Protein AF-A0A377K434-F1 (afdb_monomer)

Organism: Escherichia coli (NCBI:txid562)

Structure (mmCIF, N/CA/C/O backbone):
data_AF-A0A377K434-F1
#
_entry.id   AF-A0A377K434-F1
#
loop_
_atom_site.group_PDB
_atom_site.id
_atom_site.type_symbol
_atom_site.label_atom_id
_atom_site.label_alt_id
_atom_site.label_comp_id
_atom_site.label_asym_id
_atom_site.label_entity_id
_atom_site.label_seq_id
_atom_site.pdbx_PDB_ins_code
_atom_site.Cartn_x
_atom_site.Cartn_y
_atom_site.Cartn_z
_atom_site.occupancy
_atom_site.B_iso_or_equiv
_atom_site.auth_seq_id
_atom_site.auth_comp_id
_atom_site.auth_asym_id
_atom_site.auth_atom_id
_atom_site.pdbx_PDB_model_num
ATOM 1 N N . MET A 1 1 ? -4.589 22.362 26.754 1.00 57.12 1 MET A N 1
ATOM 2 C CA . MET A 1 1 ? -3.899 21.043 26.793 1.00 57.12 1 MET A CA 1
ATOM 3 C C . MET A 1 1 ? -3.988 20.216 25.495 1.00 57.12 1 MET A C 1
ATOM 5 O O . MET A 1 1 ? -3.251 19.245 25.388 1.00 57.12 1 MET A O 1
ATOM 9 N N . ARG A 1 2 ? -4.787 20.587 24.475 1.00 63.03 2 ARG A N 1
ATOM 10 C CA . ARG A 1 2 ? -4.862 19.842 23.193 1.00 63.03 2 ARG A CA 1
ATOM 11 C C . ARG A 1 2 ? -3.820 20.298 22.155 1.00 63.03 2 ARG A C 1
ATOM 13 O O . ARG A 1 2 ? -3.249 19.468 21.462 1.00 63.03 2 ARG A O 1
ATOM 20 N N . THR A 1 3 ? -3.473 21.586 22.133 1.00 72.38 3 THR A N 1
ATOM 21 C CA . THR A 1 3 ? -2.556 22.195 21.148 1.00 72.38 3 THR A CA 1
ATOM 22 C C . THR A 1 3 ? -1.096 21.755 21.289 1.00 72.38 3 THR A C 1
ATOM 24 O O . THR A 1 3 ? -0.450 21.492 20.286 1.00 72.38 3 THR A O 1
ATOM 27 N N . LYS A 1 4 ? -0.568 21.596 22.515 1.00 76.06 4 LYS A N 1
ATOM 28 C CA . LYS A 1 4 ? 0.812 21.101 22.725 1.00 76.06 4 LYS A CA 1
ATOM 29 C C . LYS A 1 4 ? 0.993 19.641 22.286 1.00 76.06 4 LYS A C 1
ATOM 31 O O . LYS A 1 4 ? 2.014 19.320 21.691 1.00 76.06 4 LYS A O 1
ATOM 36 N N . LYS A 1 5 ? 0.002 18.774 22.542 1.00 78.06 5 LYS A N 1
ATOM 37 C CA . LYS A 1 5 ? 0.015 17.373 22.079 1.00 78.06 5 LYS A CA 1
ATOM 38 C C . LYS A 1 5 ? -0.175 17.281 20.561 1.00 78.06 5 LYS A C 1
ATOM 40 O O . LYS A 1 5 ? 0.551 16.538 19.917 1.00 78.06 5 LYS A O 1
ATOM 45 N N . ALA A 1 6 ? -1.071 18.093 19.992 1.00 80.69 6 ALA A N 1
ATOM 46 C CA . ALA A 1 6 ? -1.249 18.191 18.543 1.00 80.69 6 ALA A CA 1
ATOM 47 C C . ALA A 1 6 ? 0.035 18.652 17.830 1.00 80.69 6 ALA A C 1
ATOM 49 O O . ALA A 1 6 ? 0.429 18.046 16.843 1.00 80.69 6 ALA A O 1
ATOM 50 N N . LEU A 1 7 ? 0.737 19.656 18.371 1.00 85.25 7 LEU A N 1
ATOM 51 C CA . LEU A 1 7 ? 2.025 20.115 17.836 1.00 85.25 7 LEU A CA 1
ATOM 52 C C . LEU A 1 7 ? 3.127 19.056 17.942 1.00 85.25 7 LEU A C 1
ATOM 54 O O . LEU A 1 7 ? 3.967 18.971 17.052 1.00 85.25 7 LEU A O 1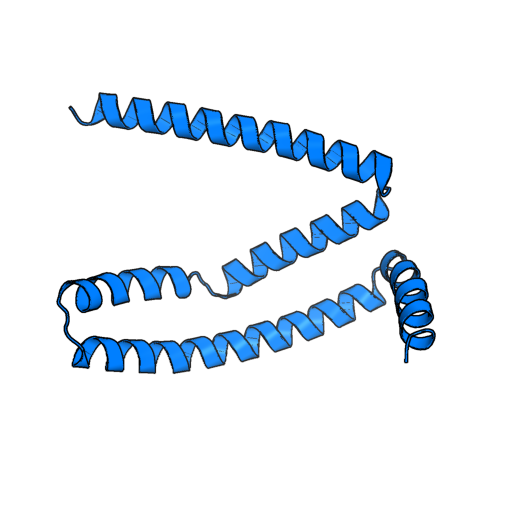
ATOM 58 N N . HIS A 1 8 ? 3.146 18.262 19.015 1.00 85.31 8 HIS A N 1
ATOM 59 C CA . HIS A 1 8 ? 4.115 17.176 19.153 1.00 85.31 8 HIS A CA 1
ATOM 60 C C . HIS A 1 8 ? 3.855 16.070 18.122 1.00 85.31 8 HIS A C 1
ATOM 62 O O . HIS A 1 8 ? 4.776 15.699 17.403 1.00 85.31 8 HIS A O 1
ATOM 68 N N . ASN A 1 9 ? 2.604 15.614 17.988 1.00 89.56 9 ASN A N 1
ATOM 69 C CA . ASN A 1 9 ? 2.232 14.631 16.966 1.00 89.56 9 ASN A CA 1
ATOM 70 C C . ASN A 1 9 ? 2.544 15.140 15.560 1.00 89.56 9 ASN A C 1
ATOM 72 O O . ASN A 1 9 ? 3.152 14.417 14.785 1.00 89.56 9 ASN A O 1
ATOM 76 N N . PHE A 1 10 ? 2.206 16.393 15.257 1.00 92.25 10 PHE A N 1
ATOM 77 C CA . PHE A 1 10 ? 2.502 16.991 13.958 1.00 92.25 10 PHE A CA 1
ATOM 78 C C . PHE A 1 10 ? 4.007 17.032 13.663 1.00 92.25 10 PHE A C 1
ATOM 80 O O . PHE A 1 10 ? 4.422 16.698 12.561 1.00 92.25 10 PHE A O 1
ATOM 87 N N . LYS A 1 11 ? 4.845 17.399 14.642 1.00 92.56 11 LYS A N 1
ATOM 88 C CA . LYS A 1 11 ? 6.307 17.394 14.465 1.00 92.56 11 LYS A CA 1
ATOM 89 C C . LYS A 1 11 ? 6.853 15.993 14.208 1.00 92.56 11 LYS A C 1
ATOM 91 O O . LYS A 1 11 ? 7.716 15.840 13.351 1.00 92.56 11 LYS A O 1
ATOM 96 N N . VAL A 1 12 ? 6.376 14.996 14.951 1.00 93.56 12 VAL A N 1
ATOM 97 C CA . VAL A 1 12 ? 6.808 13.603 14.780 1.00 93.56 12 VAL A CA 1
ATOM 98 C C . VAL A 1 12 ? 6.370 13.073 13.414 1.00 93.56 12 VAL A C 1
ATOM 100 O O . VAL A 1 12 ? 7.193 12.517 12.694 1.00 93.56 12 VAL A O 1
ATOM 103 N N . ASP A 1 13 ? 5.121 13.314 13.023 1.00 93.50 13 ASP A N 1
ATOM 104 C CA . ASP A 1 13 ? 4.570 12.896 11.730 1.00 93.50 13 ASP A CA 1
ATOM 105 C C . ASP A 1 13 ? 5.293 13.562 10.548 1.00 93.50 13 ASP A C 1
ATOM 107 O O . ASP A 1 13 ? 5.670 12.903 9.577 1.00 93.50 13 ASP A O 1
ATOM 111 N N . LEU A 1 14 ? 5.598 14.857 10.675 1.00 94.50 14 LEU A N 1
ATOM 112 C CA . LEU A 1 14 ? 6.355 15.609 9.677 1.00 94.50 14 LEU A CA 1
ATOM 113 C C . LEU A 1 14 ? 7.797 15.105 9.553 1.00 94.50 14 LEU A C 1
ATOM 115 O O . LEU A 1 14 ? 8.294 14.961 8.438 1.00 94.50 14 LEU A O 1
ATOM 119 N N . LEU A 1 15 ? 8.462 14.793 10.671 1.00 95.62 15 LEU A N 1
ATOM 120 C CA . LEU A 1 15 ? 9.802 14.200 10.652 1.00 95.62 15 LEU A CA 1
ATOM 121 C C . LEU A 1 15 ? 9.798 12.824 9.981 1.00 95.62 15 LEU A C 1
ATOM 123 O O . LEU A 1 15 ? 10.641 12.576 9.120 1.00 95.62 15 LEU A O 1
ATOM 127 N N . ILE A 1 16 ? 8.849 11.953 10.338 1.00 95.00 16 ILE A N 1
ATOM 128 C CA . ILE A 1 16 ? 8.711 10.619 9.736 1.00 95.00 16 ILE A CA 1
ATOM 129 C C . ILE A 1 16 ? 8.456 10.741 8.233 1.00 95.00 16 ILE A C 1
ATOM 131 O O . ILE A 1 16 ? 9.145 10.098 7.445 1.00 95.00 16 ILE A O 1
ATOM 135 N N . THR A 1 17 ? 7.525 11.601 7.821 1.00 95.12 17 THR A N 1
ATOM 136 C CA . THR A 1 17 ? 7.212 11.820 6.403 1.00 95.12 17 THR A CA 1
ATOM 137 C C . THR A 1 17 ? 8.430 12.332 5.639 1.00 95.12 17 THR A C 1
ATOM 139 O O . THR A 1 17 ? 8.746 11.823 4.566 1.00 95.12 17 THR A O 1
ATOM 142 N N . PHE A 1 18 ? 9.167 13.290 6.203 1.00 96.06 18 PHE A N 1
ATOM 143 C CA . PHE A 1 18 ? 10.383 13.812 5.582 1.00 96.06 18 PHE A CA 1
ATOM 144 C C . PHE A 1 18 ? 11.468 12.732 5.430 1.00 96.06 18 PHE A C 1
ATOM 146 O O . PHE A 1 18 ? 12.063 12.598 4.360 1.00 96.06 18 PHE A O 1
ATOM 153 N N . LEU A 1 19 ? 11.680 11.915 6.467 1.00 95.88 19 LEU A N 1
ATOM 154 C CA . LEU A 1 19 ? 12.578 10.756 6.428 1.00 95.88 19 LEU A CA 1
ATOM 155 C C . LEU A 1 19 ? 12.161 9.749 5.349 1.00 95.88 19 LEU A C 1
ATOM 157 O O . LEU A 1 19 ? 13.011 9.310 4.577 1.00 95.88 19 LEU A O 1
ATOM 161 N N . LEU A 1 20 ? 10.870 9.418 5.253 1.00 94.38 20 LEU A N 1
ATOM 162 C CA . L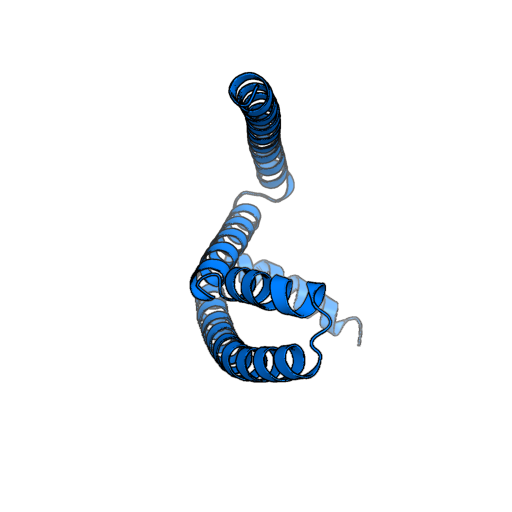EU A 1 20 ? 10.339 8.508 4.233 1.00 94.38 20 LEU A CA 1
ATOM 163 C C . LEU A 1 20 ? 10.559 9.043 2.816 1.00 94.38 20 LEU A C 1
ATOM 165 O O . LEU A 1 20 ? 10.941 8.276 1.934 1.00 94.38 20 LEU A O 1
ATOM 169 N N . VAL A 1 21 ? 10.370 10.347 2.596 1.00 94.62 21 VAL A N 1
ATOM 170 C CA . VAL A 1 21 ? 10.631 10.980 1.295 1.00 94.62 21 VAL A CA 1
ATOM 171 C C . VAL A 1 21 ? 12.112 10.866 0.931 1.00 94.62 21 VAL A C 1
ATOM 173 O O . VAL A 1 21 ? 12.429 10.397 -0.163 1.00 94.62 21 VAL A O 1
ATOM 176 N N . LEU A 1 22 ? 13.023 11.225 1.842 1.00 95.12 22 LEU A N 1
ATOM 177 C CA . LEU A 1 22 ? 14.467 11.105 1.604 1.00 95.12 22 LEU A CA 1
ATOM 178 C C . LEU A 1 22 ? 14.883 9.659 1.309 1.00 95.12 22 LEU A C 1
ATOM 180 O O . LEU A 1 22 ? 15.632 9.405 0.362 1.00 95.12 22 LEU A O 1
ATOM 184 N N . LEU A 1 23 ? 14.362 8.707 2.084 1.00 93.38 23 LEU A N 1
ATOM 185 C CA . LEU A 1 23 ? 14.638 7.288 1.889 1.00 93.38 23 LEU A CA 1
ATOM 186 C C . LEU A 1 23 ? 14.080 6.792 0.550 1.00 93.38 23 LEU A C 1
ATOM 188 O O . LEU A 1 23 ? 14.755 6.049 -0.157 1.00 93.38 23 LEU A O 1
ATOM 192 N N . GLY A 1 24 ? 12.884 7.239 0.163 1.00 89.19 24 GLY A N 1
ATOM 193 C CA . GLY A 1 24 ? 12.265 6.913 -1.121 1.00 89.19 24 GLY A CA 1
ATOM 194 C C . GLY A 1 24 ? 13.101 7.393 -2.308 1.00 89.19 24 GLY A C 1
ATOM 195 O O . GLY A 1 24 ? 13.325 6.633 -3.253 1.00 89.19 24 GLY A O 1
ATOM 196 N N . PHE A 1 25 ? 13.642 8.613 -2.238 1.00 88.31 25 PHE A N 1
ATOM 197 C CA . PHE A 1 25 ? 14.586 9.127 -3.236 1.00 88.31 25 PHE A CA 1
ATOM 198 C C . PHE A 1 25 ? 15.874 8.298 -3.300 1.00 88.31 25 PHE A C 1
ATOM 200 O O . PHE A 1 25 ? 16.355 7.983 -4.395 1.00 88.31 25 PHE A O 1
ATOM 207 N N . TYR A 1 26 ? 16.416 7.910 -2.145 1.00 89.88 26 TYR A N 1
ATOM 208 C CA . TYR A 1 26 ? 17.615 7.080 -2.074 1.00 89.88 26 TYR A CA 1
ATOM 209 C C . TYR A 1 26 ? 17.385 5.692 -2.685 1.00 89.88 26 TYR A C 1
ATOM 211 O O . TYR A 1 26 ? 18.123 5.286 -3.584 1.00 89.88 26 TYR A O 1
ATOM 219 N N . ILE A 1 27 ? 16.315 5.003 -2.273 1.00 86.62 27 ILE A N 1
ATOM 220 C CA . ILE A 1 27 ? 15.916 3.697 -2.813 1.00 86.62 27 ILE A CA 1
ATOM 221 C C . ILE A 1 27 ? 15.745 3.798 -4.330 1.00 86.62 27 ILE A C 1
ATOM 223 O O . ILE A 1 27 ? 16.335 3.007 -5.062 1.00 86.62 27 ILE A O 1
ATOM 227 N N . ARG A 1 28 ? 15.026 4.812 -4.829 1.00 83.12 28 ARG A N 1
ATOM 228 C CA . ARG A 1 28 ? 14.829 5.000 -6.274 1.00 83.12 28 ARG A CA 1
ATOM 229 C C . ARG A 1 28 ? 16.152 5.163 -7.020 1.00 83.12 28 ARG A C 1
ATOM 231 O O . ARG A 1 28 ? 16.332 4.559 -8.071 1.00 83.12 28 ARG A O 1
ATOM 238 N N . THR A 1 29 ? 17.086 5.933 -6.467 1.00 86.69 29 THR A N 1
ATOM 239 C CA . THR A 1 29 ? 18.410 6.150 -7.071 1.00 86.69 29 THR A CA 1
ATOM 240 C C . THR A 1 29 ? 19.215 4.852 -7.141 1.00 86.69 29 THR A C 1
ATOM 242 O O . THR A 1 29 ? 19.794 4.544 -8.182 1.00 86.69 29 THR A O 1
ATOM 245 N N . VAL A 1 30 ? 19.212 4.057 -6.066 1.00 86.06 30 VAL A N 1
ATOM 246 C CA . VAL A 1 30 ? 19.896 2.755 -6.027 1.00 86.06 30 VAL A CA 1
ATOM 247 C C . VAL A 1 30 ? 19.281 1.776 -7.030 1.00 86.06 30 VAL A C 1
ATOM 249 O O . VAL A 1 30 ? 20.020 1.113 -7.754 1.00 86.06 30 VAL A O 1
ATOM 252 N N . PHE A 1 31 ? 17.950 1.711 -7.124 1.00 82.19 31 PHE A N 1
ATOM 253 C CA . PHE A 1 31 ? 17.262 0.831 -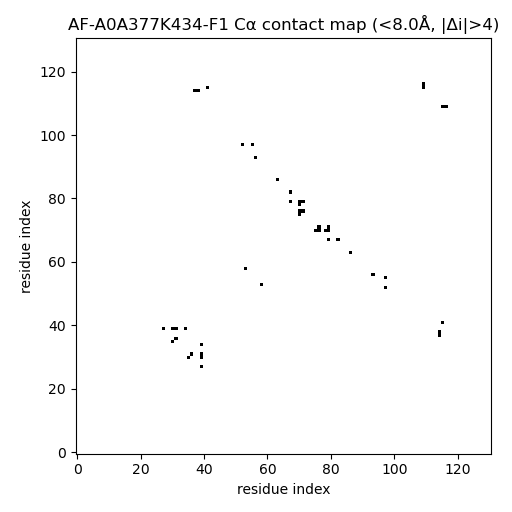8.074 1.00 82.19 31 PHE A CA 1
ATOM 254 C C . PHE A 1 31 ? 17.553 1.207 -9.530 1.00 82.19 31 PHE A C 1
ATOM 256 O O . PHE A 1 31 ? 17.889 0.328 -10.320 1.00 82.19 31 PHE A O 1
ATOM 263 N N . VAL A 1 32 ? 17.539 2.499 -9.874 1.00 84.62 32 VAL A N 1
ATOM 264 C CA . VAL A 1 32 ? 17.908 2.948 -11.227 1.00 84.62 32 VAL A CA 1
ATOM 265 C C . VAL A 1 32 ? 19.365 2.603 -11.548 1.00 84.62 32 VAL A C 1
ATOM 267 O O . VAL A 1 32 ? 19.643 2.135 -12.649 1.00 84.62 32 VAL A O 1
ATOM 270 N N . SER A 1 33 ? 20.294 2.786 -10.601 1.00 82.31 33 SER A N 1
ATOM 271 C CA . SER A 1 33 ? 21.723 2.528 -10.846 1.00 82.31 33 SER A CA 1
ATOM 272 C C . SER A 1 33 ? 22.079 1.037 -10.897 1.00 82.31 33 SER A C 1
ATOM 274 O O . SER A 1 33 ? 22.981 0.652 -11.639 1.00 82.31 33 SER A O 1
ATOM 276 N N . LYS A 1 34 ? 21.382 0.188 -10.127 1.00 79.44 34 LYS A N 1
ATOM 277 C CA . LYS A 1 34 ? 21.673 -1.252 -10.024 1.00 79.44 34 LYS A CA 1
ATOM 278 C C . LYS A 1 34 ? 20.838 -2.128 -10.955 1.00 79.44 34 LYS A C 1
ATOM 280 O O . LYS A 1 34 ? 21.368 -3.106 -11.467 1.00 79.44 34 LYS A O 1
ATOM 285 N N . MET A 1 35 ? 19.557 -1.814 -11.146 1.00 72.31 35 MET A N 1
ATOM 286 C CA . MET A 1 35 ? 18.619 -2.613 -11.951 1.00 72.31 35 MET A CA 1
ATOM 287 C C . MET A 1 35 ? 18.287 -1.975 -13.307 1.00 72.31 35 MET A C 1
ATOM 289 O O . MET A 1 35 ? 17.617 -2.596 -14.129 1.00 72.31 35 MET A O 1
ATOM 293 N N . GLY A 1 36 ? 18.763 -0.755 -13.564 1.00 78.88 36 GLY A N 1
ATOM 294 C CA . GLY A 1 36 ? 18.450 -0.006 -14.776 1.00 78.88 36 GLY A CA 1
ATOM 295 C C . GLY A 1 36 ? 17.087 0.692 -14.717 1.00 78.88 36 GLY A C 1
ATOM 296 O O . GLY A 1 36 ? 16.240 0.436 -13.850 1.00 78.88 36 GLY A O 1
ATOM 297 N N . SER A 1 37 ? 16.873 1.614 -15.657 1.00 78.00 37 SER A N 1
ATOM 298 C CA . SER A 1 37 ? 15.638 2.400 -15.770 1.00 78.00 37 SER A CA 1
ATOM 299 C C . SER A 1 37 ? 14.408 1.544 -16.064 1.00 78.00 37 SER A C 1
ATOM 301 O O . SER A 1 37 ? 13.326 1.856 -15.573 1.00 78.00 37 SER A O 1
ATOM 303 N N . ASP A 1 38 ? 14.572 0.454 -16.811 1.00 76.88 38 ASP A N 1
ATOM 304 C CA . ASP A 1 38 ? 13.454 -0.323 -17.353 1.00 76.88 38 ASP A CA 1
ATOM 305 C C . ASP A 1 38 ? 12.740 -1.131 -16.266 1.00 76.88 38 ASP A C 1
ATOM 307 O O . ASP A 1 38 ? 11.523 -1.030 -16.104 1.00 76.88 38 ASP A O 1
ATOM 311 N N . ILE A 1 39 ? 13.496 -1.865 -15.441 1.00 78.06 39 ILE A N 1
ATOM 312 C CA . ILE A 1 39 ? 12.947 -2.637 -14.313 1.00 78.06 39 ILE A CA 1
ATOM 313 C C . ILE A 1 39 ? 12.351 -1.691 -13.263 1.00 78.06 39 ILE A C 1
ATOM 315 O O . ILE A 1 39 ? 11.283 -1.957 -12.709 1.00 78.06 39 ILE A O 1
ATOM 319 N N . THR A 1 40 ? 12.999 -0.545 -13.034 1.00 83.44 40 THR A N 1
ATOM 320 C CA . THR A 1 40 ? 12.485 0.480 -12.115 1.00 83.44 40 THR A CA 1
ATOM 321 C C . THR A 1 40 ? 11.174 1.092 -12.623 1.00 83.44 40 THR A C 1
ATOM 323 O O . THR A 1 40 ? 10.265 1.346 -11.831 1.00 83.44 40 THR A O 1
ATOM 326 N N . GLY A 1 41 ? 11.047 1.306 -13.936 1.00 83.31 41 GLY A N 1
ATOM 327 C CA . GLY A 1 41 ? 9.815 1.768 -14.572 1.00 83.31 41 GLY A CA 1
ATOM 328 C C . GLY A 1 41 ? 8.673 0.775 -14.378 1.00 83.31 41 GLY A C 1
ATOM 329 O O . GLY A 1 41 ? 7.601 1.157 -13.913 1.00 83.31 41 GLY A O 1
ATOM 330 N N . VAL A 1 42 ? 8.929 -0.512 -14.622 1.00 82.69 42 VAL A N 1
ATOM 331 C CA . VAL A 1 42 ? 7.953 -1.588 -14.392 1.00 82.69 42 VAL A CA 1
ATOM 332 C C . VAL A 1 42 ? 7.528 -1.657 -12.917 1.00 82.69 42 VAL A C 1
ATOM 334 O O . VAL A 1 42 ? 6.333 -1.700 -12.624 1.00 82.69 42 VAL A O 1
ATOM 337 N N . MET A 1 43 ? 8.469 -1.578 -11.972 1.00 84.62 43 MET A N 1
ATOM 338 C CA . MET A 1 43 ? 8.169 -1.535 -10.531 1.00 84.62 43 MET A CA 1
ATOM 339 C C . MET A 1 43 ? 7.268 -0.349 -10.149 1.00 84.62 43 MET A C 1
ATOM 341 O O . MET A 1 43 ? 6.343 -0.501 -9.342 1.00 84.62 43 MET A O 1
ATOM 345 N N . LEU A 1 44 ? 7.513 0.833 -10.727 1.00 87.62 44 LEU A N 1
ATOM 346 C CA . LEU A 1 44 ? 6.691 2.017 -10.478 1.00 87.62 44 LEU A CA 1
ATOM 347 C C . LEU A 1 44 ? 5.258 1.813 -10.986 1.00 87.62 44 LEU A C 1
ATOM 349 O O . LEU A 1 44 ? 4.310 2.157 -10.281 1.00 87.62 44 LEU A O 1
ATOM 353 N N . LEU A 1 45 ? 5.099 1.205 -12.165 1.00 88.81 45 LEU A N 1
ATOM 354 C CA . LEU A 1 45 ? 3.785 0.874 -12.717 1.00 88.81 45 LEU A CA 1
ATOM 355 C C . LEU A 1 45 ? 3.011 -0.078 -11.797 1.00 88.81 45 LEU A C 1
ATOM 357 O O . LEU A 1 45 ? 1.850 0.190 -11.500 1.00 88.81 45 LEU A O 1
ATOM 361 N N . PHE A 1 46 ? 3.647 -1.136 -11.280 1.00 87.38 46 PHE A N 1
ATOM 362 C CA . PHE A 1 46 ? 3.002 -2.061 -10.335 1.00 87.38 46 PHE A CA 1
ATOM 363 C C . PHE A 1 46 ? 2.617 -1.390 -9.014 1.00 87.38 46 PHE A C 1
ATOM 365 O O . PHE A 1 46 ? 1.521 -1.624 -8.495 1.00 87.38 46 PHE A O 1
ATOM 372 N N . THR A 1 47 ? 3.483 -0.523 -8.485 1.00 90.25 47 THR A N 1
ATOM 373 C CA . THR A 1 47 ? 3.180 0.267 -7.281 1.00 90.25 47 THR A CA 1
ATOM 374 C C . THR A 1 47 ? 1.950 1.147 -7.507 1.00 90.25 47 THR A C 1
ATOM 376 O O . THR A 1 47 ? 1.028 1.159 -6.690 1.00 90.25 47 THR A O 1
ATOM 379 N N . GLN A 1 48 ? 1.899 1.845 -8.642 1.00 90.88 48 GLN A N 1
ATOM 380 C CA . GLN A 1 48 ? 0.799 2.746 -8.967 1.00 90.88 48 GLN A CA 1
ATOM 381 C C . GLN A 1 48 ? -0.508 1.989 -9.236 1.00 90.88 48 GLN A C 1
ATOM 383 O O . GLN A 1 48 ? -1.572 2.405 -8.778 1.00 90.88 48 GLN A O 1
ATOM 388 N N . LEU A 1 49 ? -0.427 0.845 -9.916 1.00 90.44 49 LEU A N 1
ATOM 389 C CA . LEU A 1 49 ? -1.560 -0.045 -10.138 1.00 90.44 49 LEU A CA 1
ATOM 390 C C . LEU A 1 49 ? -2.144 -0.545 -8.811 1.00 90.44 49 LEU A C 1
ATOM 392 O O . LEU A 1 49 ? -3.355 -0.494 -8.616 1.00 90.44 49 LEU A O 1
ATOM 396 N N . THR A 1 50 ? -1.287 -0.961 -7.877 1.00 89.06 50 THR A N 1
ATOM 397 C CA . THR A 1 50 ? -1.702 -1.386 -6.530 1.00 89.06 50 THR A CA 1
ATOM 398 C C . THR A 1 50 ? -2.393 -0.247 -5.777 1.00 89.06 50 THR A C 1
ATOM 400 O O . THR A 1 50 ? -3.416 -0.461 -5.127 1.00 89.06 50 THR A O 1
ATOM 403 N N . ALA A 1 51 ? -1.896 0.989 -5.899 1.00 90.12 51 ALA A N 1
ATOM 404 C CA . ALA A 1 51 ? -2.559 2.158 -5.323 1.00 90.12 51 ALA A CA 1
ATOM 405 C C . ALA A 1 51 ? -3.959 2.389 -5.927 1.00 90.12 51 ALA A C 1
ATOM 407 O O . ALA A 1 51 ? -4.903 2.674 -5.192 1.00 90.12 51 ALA A O 1
ATOM 408 N N . TYR A 1 52 ? -4.125 2.214 -7.240 1.00 89.62 52 TYR A N 1
ATOM 409 C CA . TYR A 1 52 ? -5.434 2.323 -7.892 1.00 89.62 52 TYR A CA 1
ATOM 410 C C . TYR A 1 52 ? -6.387 1.183 -7.529 1.00 89.62 52 TYR A C 1
ATOM 412 O O . TYR A 1 52 ? -7.574 1.431 -7.350 1.00 89.62 52 TYR A O 1
ATOM 420 N N . LEU A 1 53 ? -5.885 -0.040 -7.357 1.00 86.50 53 LEU A N 1
ATOM 421 C CA . LEU A 1 53 ? -6.666 -1.175 -6.857 1.00 86.50 53 LEU A CA 1
ATOM 422 C C . LEU A 1 53 ? -7.206 -0.909 -5.445 1.00 86.50 53 LEU A C 1
ATOM 424 O O . LEU A 1 53 ? -8.386 -1.138 -5.193 1.00 86.50 53 LEU A O 1
ATOM 428 N N . ASN A 1 54 ? -6.387 -0.336 -4.559 1.00 86.94 54 ASN A N 1
ATOM 429 C CA . ASN A 1 54 ? -6.843 0.091 -3.232 1.00 86.94 54 ASN A CA 1
ATOM 430 C C . ASN A 1 54 ? -7.954 1.154 -3.308 1.00 86.94 54 ASN A C 1
ATOM 432 O O . ASN A 1 54 ? -8.895 1.127 -2.517 1.00 86.94 54 ASN A O 1
ATOM 436 N N . LEU A 1 55 ? -7.878 2.083 -4.269 1.00 86.31 55 LEU A N 1
ATOM 437 C CA . LEU A 1 55 ? -8.958 3.048 -4.510 1.00 86.31 55 LEU A CA 1
ATOM 438 C C . LEU A 1 55 ? -10.209 2.384 -5.096 1.00 86.31 55 LEU A C 1
ATOM 440 O O . LEU A 1 55 ? -11.319 2.786 -4.761 1.00 86.31 55 LEU A O 1
ATOM 444 N N . ALA A 1 56 ? -10.041 1.368 -5.941 1.00 85.56 56 ALA A N 1
ATOM 445 C CA . ALA A 1 56 ? -11.135 0.612 -6.541 1.00 85.56 56 ALA A CA 1
ATOM 446 C C . ALA A 1 56 ? -11.927 -0.208 -5.508 1.00 85.56 56 ALA A C 1
ATOM 448 O O . ALA A 1 56 ? -13.124 -0.415 -5.682 1.00 85.56 56 ALA A O 1
ATOM 449 N N . GLU A 1 57 ? -11.293 -0.612 -4.403 1.00 84.06 57 GLU A N 1
ATOM 450 C CA . GLU A 1 57 ? -11.976 -1.176 -3.231 1.00 84.06 57 GLU A CA 1
ATOM 451 C C . GLU A 1 57 ? -12.821 -0.125 -2.472 1.00 84.06 57 GLU A C 1
ATOM 453 O O . GLU A 1 57 ? -13.584 -0.463 -1.570 1.00 84.06 57 GLU A O 1
ATOM 458 N N . LEU A 1 58 ? -12.717 1.165 -2.818 1.00 85.38 58 LEU A N 1
ATOM 459 C CA . LEU A 1 58 ? -13.445 2.285 -2.201 1.00 85.38 58 LEU A CA 1
ATOM 460 C C . LEU A 1 58 ? -13.243 2.403 -0.678 1.00 85.38 58 LEU A C 1
ATOM 462 O O . LEU A 1 58 ? -14.061 3.001 0.021 1.00 85.38 58 LEU A O 1
ATOM 466 N N . GLY A 1 59 ? -12.160 1.833 -0.141 1.00 85.31 59 GLY A N 1
ATOM 467 C CA . GLY A 1 59 ? -11.895 1.826 1.300 1.00 85.31 59 GLY A CA 1
ATOM 468 C C . GLY A 1 59 ? -12.885 0.981 2.109 1.00 85.31 59 GLY A C 1
ATOM 469 O O . GLY A 1 59 ? -13.027 1.201 3.317 1.00 85.31 59 GLY A O 1
ATOM 470 N N . ILE A 1 60 ? -13.554 0.011 1.474 1.00 88.62 60 ILE A N 1
ATOM 471 C CA . ILE A 1 60 ? -14.522 -0.879 2.129 1.00 88.62 60 ILE A CA 1
ATOM 472 C C . ILE A 1 60 ? -13.894 -1.600 3.327 1.00 88.62 60 ILE A C 1
ATOM 474 O O . ILE A 1 60 ? -14.553 -1.709 4.359 1.00 88.62 60 ILE A O 1
ATOM 478 N N . GLY A 1 61 ? -12.618 -1.995 3.275 1.00 87.31 61 GLY A N 1
ATOM 479 C CA . GLY A 1 61 ? -11.932 -2.565 4.438 1.00 87.31 61 GLY A CA 1
ATOM 480 C C . GLY A 1 61 ? -11.817 -1.646 5.653 1.00 87.31 61 GLY A C 1
ATOM 481 O O . GLY A 1 61 ? -12.004 -2.102 6.783 1.00 87.31 61 GLY A O 1
ATOM 482 N N . ILE A 1 62 ? -11.607 -0.346 5.448 1.00 88.88 62 ILE A N 1
ATOM 483 C CA . ILE A 1 62 ? -11.538 0.628 6.548 1.00 88.88 62 ILE A CA 1
ATOM 484 C C . ILE A 1 62 ? -12.933 0.828 7.152 1.00 88.88 62 ILE A C 1
ATOM 486 O O . ILE A 1 62 ? -13.096 0.810 8.376 1.00 88.88 62 ILE A O 1
ATOM 490 N N . ALA A 1 63 ? -13.958 0.955 6.303 1.00 90.06 63 ALA A N 1
ATOM 491 C CA . ALA A 1 63 ? -15.346 1.052 6.746 1.00 90.06 63 ALA A CA 1
ATOM 492 C C . ALA A 1 63 ? -15.779 -0.210 7.511 1.00 90.06 63 ALA A C 1
ATOM 494 O O . ALA A 1 63 ? -16.328 -0.108 8.609 1.00 90.06 63 ALA A O 1
ATOM 495 N N . ALA A 1 64 ? -15.452 -1.393 6.990 1.00 91.38 64 ALA A N 1
ATOM 496 C CA . ALA A 1 64 ? -15.713 -2.679 7.622 1.00 91.38 64 ALA A CA 1
ATOM 497 C C . ALA A 1 64 ? -15.102 -2.761 9.025 1.00 91.38 64 ALA A C 1
ATOM 499 O O . ALA A 1 64 ? -15.814 -3.080 9.976 1.00 91.38 64 ALA A O 1
ATOM 500 N N . ALA A 1 65 ? -13.821 -2.406 9.173 1.00 90.81 65 ALA A N 1
ATOM 501 C CA . ALA A 1 65 ? -13.141 -2.385 10.467 1.00 90.81 65 ALA A CA 1
ATOM 502 C C . ALA A 1 65 ? -13.814 -1.418 11.456 1.00 90.81 65 ALA A C 1
ATOM 504 O O . ALA A 1 65 ? -14.008 -1.766 12.622 1.00 90.81 65 ALA A O 1
ATOM 505 N N . SER A 1 66 ? -14.234 -0.235 10.992 1.00 91.06 66 SER A N 1
ATOM 506 C CA . SER A 1 66 ? -14.922 0.749 11.839 1.00 91.06 66 SER A CA 1
ATOM 507 C C . SER A 1 66 ? -16.281 0.250 12.350 1.00 91.06 66 SER A C 1
ATOM 509 O O . SER A 1 66 ? -16.607 0.434 13.524 1.00 91.06 66 SER A O 1
ATOM 511 N N . VAL A 1 67 ? -17.044 -0.443 11.498 1.00 91.25 67 VAL A N 1
ATOM 512 C CA . VAL A 1 67 ? -18.354 -1.009 11.848 1.00 91.25 67 VAL A CA 1
ATOM 513 C C . VAL A 1 67 ? -18.201 -2.232 12.748 1.00 91.25 67 VAL A C 1
ATOM 515 O O . VAL A 1 67 ? -19.013 -2.411 13.651 1.00 91.25 67 VAL A O 1
ATOM 518 N N . LEU A 1 68 ? -17.160 -3.047 12.547 1.00 92.69 68 LEU A N 1
ATOM 519 C CA . LEU A 1 68 ? -16.856 -4.209 13.387 1.00 92.69 68 LEU A CA 1
ATOM 520 C C . LEU A 1 68 ? -16.343 -3.824 14.777 1.00 92.69 68 LEU A C 1
ATOM 522 O O . LEU A 1 68 ? -16.616 -4.545 15.733 1.00 92.69 68 LEU A O 1
ATOM 526 N N . TYR A 1 69 ? -15.631 -2.702 14.914 1.00 93.06 69 TYR A N 1
ATOM 527 C CA . TYR A 1 69 ? -14.999 -2.322 16.180 1.00 93.06 69 TYR A CA 1
ATOM 528 C C . TYR A 1 69 ? -15.998 -2.239 17.345 1.00 93.06 69 TYR A C 1
ATOM 530 O O . TYR A 1 69 ? -15.743 -2.768 18.427 1.00 93.06 69 TYR A O 1
ATOM 538 N N . LYS A 1 70 ? -17.167 -1.628 17.113 1.00 91.62 70 LYS A N 1
ATOM 539 C CA . LYS A 1 70 ? -18.227 -1.496 18.123 1.00 91.62 70 LYS A CA 1
ATOM 540 C C . LYS A 1 70 ? -18.766 -2.853 18.628 1.00 91.62 70 LYS A C 1
ATOM 542 O O . LYS A 1 70 ? -18.651 -3.108 19.824 1.00 91.62 70 LYS A O 1
ATOM 547 N N . PRO A 1 71 ? -19.309 -3.744 17.777 1.00 90.25 71 PRO A N 1
ATOM 548 C CA . PRO A 1 71 ? -19.843 -5.033 18.216 1.00 90.25 71 PRO A CA 1
ATOM 549 C C . PRO A 1 71 ? -18.769 -5.984 18.764 1.00 90.25 71 PRO A C 1
ATOM 551 O O . PRO A 1 71 ? -19.084 -6.791 19.636 1.00 90.25 71 PRO A O 1
ATOM 554 N N . LEU A 1 72 ? -17.509 -5.876 18.315 1.00 91.69 72 LEU A N 1
ATOM 555 C CA . LEU A 1 72 ? -16.380 -6.605 18.912 1.00 91.69 72 LEU A CA 1
ATOM 556 C C . LEU A 1 72 ? -16.106 -6.155 20.350 1.00 91.69 72 LEU A C 1
ATOM 558 O O . LEU A 1 72 ? -15.909 -6.997 21.221 1.00 91.69 72 LEU A O 1
ATOM 562 N N . SER A 1 73 ? -16.134 -4.846 20.614 1.00 94.19 73 SER A N 1
ATOM 563 C CA . SER A 1 73 ? -15.950 -4.314 21.968 1.00 94.19 73 SER A CA 1
ATOM 564 C C . SER A 1 73 ? -17.096 -4.691 22.913 1.00 94.19 73 SER A C 1
ATOM 566 O O . SER A 1 73 ? -16.868 -4.839 24.111 1.00 94.19 73 SER A O 1
ATOM 568 N N . GLU A 1 74 ? -18.317 -4.818 22.392 1.00 93.31 74 GLU A N 1
ATOM 569 C CA . GLU A 1 74 ? -19.528 -5.136 23.163 1.00 93.31 74 GLU A CA 1
ATOM 570 C C . GLU A 1 74 ? -19.773 -6.660 23.297 1.00 93.31 74 GLU A C 1
ATOM 572 O O . GLU A 1 74 ? -20.705 -7.065 23.983 1.00 93.31 74 GLU A O 1
ATOM 577 N N . ASN A 1 75 ? -18.928 -7.514 22.694 1.00 91.19 75 ASN A N 1
ATOM 578 C CA . ASN A 1 75 ? -19.063 -8.984 22.659 1.00 91.19 75 ASN A CA 1
ATOM 579 C C . ASN A 1 75 ? -20.429 -9.488 22.140 1.00 91.19 75 ASN A C 1
ATOM 581 O O . ASN A 1 75 ? -20.911 -10.555 22.523 1.00 91.19 75 ASN A O 1
ATOM 585 N N . GLU A 1 76 ? -21.062 -8.753 21.222 1.00 92.44 76 GLU A N 1
ATOM 586 C CA . GLU A 1 76 ? -22.368 -9.131 20.671 1.00 92.44 76 GLU A CA 1
ATOM 587 C C . GLU A 1 76 ? -22.238 -10.063 19.457 1.00 92.44 76 GLU A C 1
ATOM 589 O O . GLU A 1 76 ? -22.403 -9.658 18.301 1.00 92.44 76 GLU A O 1
ATOM 594 N N . TYR A 1 77 ? -21.983 -11.347 19.719 1.00 91.31 77 TYR A N 1
ATOM 595 C CA . TYR A 1 77 ? -21.726 -12.379 18.700 1.00 91.31 77 TYR A CA 1
ATOM 596 C C . TYR A 1 77 ? -22.782 -12.465 17.582 1.00 91.31 77 TYR A C 1
ATOM 598 O O . TYR A 1 77 ? -22.435 -12.696 16.419 1.00 91.31 77 TYR A O 1
ATOM 606 N N . ASN A 1 78 ? -24.058 -12.215 17.894 1.00 92.75 78 ASN A N 1
ATOM 607 C CA . ASN A 1 78 ? -25.137 -12.207 16.899 1.00 92.75 78 ASN A CA 1
ATOM 608 C C . ASN A 1 78 ? -24.965 -11.073 15.874 1.00 92.75 78 ASN A C 1
ATOM 610 O O . ASN A 1 78 ? -25.090 -11.299 14.669 1.00 92.75 78 ASN A O 1
ATOM 614 N N . LYS A 1 79 ? -24.622 -9.861 16.332 1.00 91.81 79 LYS A N 1
ATOM 615 C CA . LYS A 1 79 ? -24.373 -8.715 15.444 1.00 91.81 79 LYS A CA 1
ATOM 616 C C . LYS A 1 79 ? -23.087 -8.901 14.648 1.00 91.81 79 LYS A C 1
ATOM 618 O O . LYS A 1 79 ? -23.072 -8.599 13.458 1.00 91.81 79 LYS A O 1
ATOM 623 N N . ILE A 1 80 ? -22.040 -9.443 15.274 1.00 92.88 80 ILE A N 1
ATOM 624 C CA . ILE A 1 80 ? -20.770 -9.752 14.599 1.00 92.88 80 ILE A CA 1
ATOM 625 C C . ILE A 1 80 ? -21.017 -10.695 13.415 1.00 92.88 80 ILE A C 1
ATOM 627 O O . ILE A 1 80 ? -20.621 -10.388 12.292 1.00 92.88 80 ILE A O 1
ATOM 631 N N . THR A 1 81 ? -21.728 -11.800 13.643 1.00 93.31 81 THR A N 1
ATOM 632 C CA . THR A 1 81 ? -22.014 -12.807 12.608 1.00 93.31 81 THR A CA 1
ATOM 633 C C . THR A 1 81 ? -22.809 -12.218 11.442 1.00 93.31 81 THR A C 1
ATOM 635 O O . THR A 1 81 ? -22.489 -12.470 10.277 1.00 93.31 81 THR A O 1
ATOM 638 N N . TYR A 1 82 ? -23.808 -11.382 11.738 1.00 94.31 82 TYR A N 1
ATOM 639 C CA . TYR A 1 82 ? -24.599 -10.697 10.717 1.00 94.31 82 TYR A CA 1
ATOM 640 C C . TYR A 1 82 ? -23.748 -9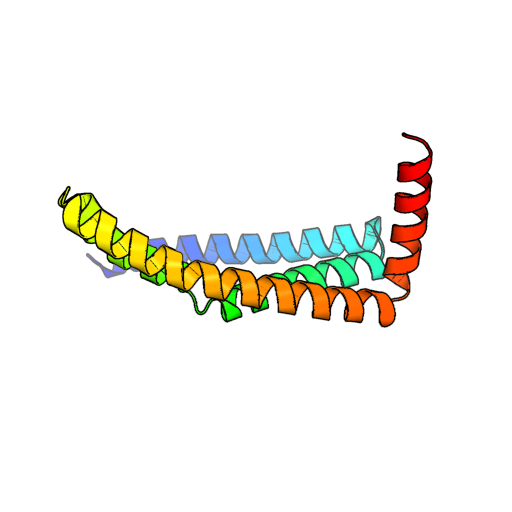.745 9.861 1.00 94.31 82 TYR A C 1
ATOM 642 O O . TYR A 1 82 ? -23.799 -9.801 8.631 1.00 94.31 82 TYR A O 1
ATOM 650 N N . ILE A 1 83 ? -22.919 -8.908 10.495 1.00 92.88 83 ILE A N 1
ATOM 651 C CA . ILE A 1 83 ? -22.077 -7.939 9.781 1.00 92.88 83 ILE A CA 1
ATOM 652 C C . ILE A 1 83 ? -20.998 -8.653 8.956 1.00 92.88 83 ILE A C 1
ATOM 654 O O . ILE A 1 83 ? -20.781 -8.291 7.801 1.00 92.88 83 ILE A O 1
ATOM 658 N N . ILE A 1 84 ? -20.358 -9.694 9.498 1.00 93.50 84 ILE A N 1
ATOM 659 C CA . ILE A 1 84 ? -19.372 -10.498 8.758 1.00 93.50 84 ILE A CA 1
ATOM 660 C C . ILE A 1 84 ? -20.016 -11.172 7.541 1.00 93.50 84 ILE A C 1
ATOM 662 O O . ILE A 1 84 ? -19.407 -11.199 6.473 1.00 93.50 84 ILE A O 1
ATOM 666 N N . SER A 1 85 ? -21.250 -11.667 7.663 1.00 94.88 85 SER A N 1
ATOM 667 C CA . SER A 1 85 ? -21.970 -12.283 6.539 1.00 94.88 85 SER A CA 1
ATOM 668 C C . SER A 1 85 ? -22.238 -11.277 5.415 1.00 94.88 85 SER A C 1
ATOM 670 O O . SER A 1 85 ? -21.987 -11.573 4.247 1.00 94.88 85 SER A O 1
ATOM 672 N N . LEU A 1 86 ? -22.670 -10.059 5.759 1.00 94.00 86 LEU A N 1
ATOM 673 C CA . LEU A 1 86 ? -22.835 -8.957 4.803 1.00 94.00 86 LEU A CA 1
ATOM 674 C C . LEU A 1 86 ? -21.514 -8.571 4.131 1.00 94.00 86 LEU A C 1
ATOM 676 O O . LEU A 1 86 ? -21.449 -8.449 2.907 1.00 94.00 86 LEU A O 1
ATOM 680 N N . LEU A 1 87 ? -20.450 -8.418 4.921 1.00 93.06 87 LEU A N 1
ATOM 681 C CA . LEU A 1 87 ? -19.121 -8.100 4.405 1.00 93.06 87 LEU A CA 1
ATOM 682 C C . LEU A 1 87 ? -18.607 -9.190 3.469 1.00 93.06 87 LEU A C 1
ATOM 684 O O . LEU A 1 87 ? -18.085 -8.865 2.410 1.00 93.06 87 LEU A O 1
ATOM 688 N N . SER A 1 88 ? -18.800 -10.466 3.804 1.00 93.31 88 SER A N 1
ATOM 689 C CA . SER A 1 88 ? -18.385 -11.590 2.961 1.00 93.31 88 SER A CA 1
ATOM 690 C C . SER A 1 88 ? -18.997 -11.512 1.559 1.00 93.31 88 SER A C 1
ATOM 692 O O . SER A 1 88 ? -18.295 -11.703 0.565 1.00 93.31 88 SER A O 1
ATOM 694 N N . VAL A 1 89 ? -20.280 -11.150 1.462 1.00 94.38 89 VAL A N 1
ATOM 695 C CA . VAL A 1 89 ? -20.959 -10.957 0.173 1.00 94.38 89 VAL A CA 1
ATOM 696 C C . VAL A 1 89 ? -20.341 -9.795 -0.607 1.00 94.38 89 VAL A C 1
ATOM 698 O O . VAL A 1 89 ? -20.012 -9.960 -1.780 1.00 94.38 89 VAL A O 1
ATOM 701 N N . ILE A 1 90 ? -20.123 -8.645 0.034 1.00 92.75 90 ILE A N 1
ATOM 702 C CA . ILE A 1 90 ? -19.525 -7.460 -0.605 1.00 92.75 90 ILE A CA 1
ATOM 703 C C . ILE A 1 90 ? -18.099 -7.760 -1.090 1.00 92.75 90 ILE A C 1
ATOM 705 O O . ILE A 1 90 ? -17.772 -7.516 -2.251 1.00 92.75 90 ILE A O 1
ATOM 709 N N . TYR A 1 91 ? -17.268 -8.358 -0.237 1.00 91.56 91 TYR A N 1
ATOM 710 C CA . TYR A 1 91 ? -15.895 -8.732 -0.575 1.00 91.56 91 TYR A CA 1
ATOM 711 C C . TYR A 1 91 ? -15.818 -9.756 -1.701 1.00 91.56 91 TYR A C 1
ATOM 713 O O . TYR A 1 91 ? -14.873 -9.724 -2.484 1.00 91.56 91 TYR A O 1
ATOM 721 N N . LYS A 1 92 ? -16.818 -10.631 -1.843 1.00 92.75 92 LYS A N 1
ATOM 722 C CA . LYS A 1 92 ? -16.885 -11.557 -2.976 1.00 92.75 92 LYS A CA 1
ATOM 723 C C . LYS A 1 92 ? -17.059 -10.819 -4.306 1.00 92.75 92 LYS A C 1
ATOM 725 O O . LYS A 1 92 ? -16.418 -11.193 -5.286 1.00 92.75 92 LYS A O 1
ATOM 730 N N . TYR A 1 93 ? -17.863 -9.754 -4.344 1.00 91.75 93 TYR A N 1
ATOM 731 C CA . TYR A 1 93 ? -17.985 -8.908 -5.537 1.00 91.75 93 TYR A CA 1
ATOM 732 C C . TYR A 1 93 ? -16.694 -8.140 -5.831 1.00 91.75 93 TYR A C 1
ATOM 734 O O . TYR A 1 93 ? -16.245 -8.133 -6.977 1.00 91.75 93 TYR A O 1
ATOM 742 N N . ILE A 1 94 ? -16.066 -7.559 -4.803 1.00 91.38 94 ILE A N 1
ATOM 743 C CA . ILE A 1 94 ? -14.773 -6.867 -4.935 1.00 91.38 94 ILE A CA 1
ATOM 744 C C . ILE A 1 94 ? -13.714 -7.826 -5.475 1.00 91.38 94 ILE A C 1
ATOM 746 O O . ILE A 1 94 ? -13.003 -7.482 -6.412 1.00 91.38 94 ILE A O 1
ATOM 750 N N . PHE A 1 95 ? -13.637 -9.041 -4.931 1.00 90.31 95 PHE A N 1
ATOM 751 C CA . PHE A 1 95 ? -12.690 -10.058 -5.370 1.00 90.31 95 PHE A CA 1
ATOM 752 C C . PHE A 1 95 ? -12.834 -10.360 -6.863 1.00 90.31 95 PHE A C 1
ATOM 754 O O . PHE A 1 95 ? -11.846 -10.323 -7.592 1.00 90.31 95 PHE A O 1
ATOM 761 N N . VAL A 1 96 ? -14.059 -10.612 -7.337 1.00 93.06 96 VAL A N 1
ATOM 762 C CA . VAL A 1 96 ? -14.311 -10.884 -8.762 1.00 93.06 96 VAL A CA 1
ATOM 763 C C . VAL A 1 96 ? -13.938 -9.675 -9.623 1.00 93.06 96 VAL A C 1
ATOM 765 O O . VAL A 1 96 ? -13.286 -9.834 -10.652 1.00 93.06 96 VAL A O 1
ATOM 768 N N . PHE A 1 97 ? -14.299 -8.466 -9.192 1.00 90.62 97 PHE A N 1
ATOM 769 C CA . PHE A 1 97 ? -13.980 -7.233 -9.909 1.00 90.62 97 PHE A CA 1
ATOM 770 C C . PHE A 1 97 ? -12.466 -6.991 -10.020 1.00 90.62 97 PHE A C 1
ATOM 772 O O . PHE A 1 97 ? -11.949 -6.763 -11.115 1.00 90.62 97 PHE A O 1
ATOM 779 N N . VAL A 1 98 ? -11.747 -7.106 -8.901 1.00 90.38 98 VAL A N 1
ATOM 780 C CA . VAL A 1 98 ? -10.287 -6.962 -8.826 1.00 90.38 98 VAL A CA 1
ATOM 781 C C . VAL A 1 98 ? -9.582 -8.033 -9.653 1.00 90.38 98 VAL A C 1
ATOM 783 O O . VAL A 1 98 ? -8.615 -7.722 -10.345 1.00 90.38 98 VAL A O 1
ATOM 786 N N . LEU A 1 99 ? -10.075 -9.273 -9.638 1.00 90.81 99 LEU A N 1
ATOM 787 C CA . LEU A 1 99 ? -9.507 -10.365 -10.426 1.00 90.81 99 LEU A CA 1
ATOM 788 C C . LEU A 1 99 ? -9.638 -10.089 -11.929 1.00 90.81 99 LEU A C 1
ATOM 790 O O . LEU A 1 99 ? -8.651 -10.202 -12.654 1.00 90.81 99 LEU A O 1
ATOM 794 N N . ILE A 1 100 ? -10.819 -9.670 -12.395 1.00 92.56 100 ILE A N 1
ATOM 795 C CA . ILE A 1 100 ? -11.041 -9.326 -13.808 1.00 92.56 100 ILE A CA 1
ATOM 796 C C . ILE A 1 100 ? -10.136 -8.160 -14.222 1.00 92.56 100 ILE A C 1
ATOM 798 O O . ILE A 1 100 ? -9.437 -8.259 -15.232 1.00 92.56 100 ILE A O 1
ATOM 802 N N . LEU A 1 101 ? -10.097 -7.081 -13.435 1.00 90.75 101 LEU A N 1
ATOM 803 C CA . LEU A 1 101 ? -9.226 -5.938 -13.717 1.00 90.75 101 LEU A CA 1
ATOM 804 C C . LEU A 1 101 ? -7.748 -6.330 -13.736 1.00 90.75 101 LEU A C 1
ATOM 806 O O . LEU A 1 101 ? -7.030 -5.949 -14.658 1.00 90.75 101 LEU A O 1
ATOM 810 N N . GLY A 1 102 ? -7.296 -7.114 -12.758 1.00 88.94 102 GLY A N 1
ATOM 811 C CA . GLY A 1 102 ? -5.916 -7.584 -12.678 1.00 88.94 102 GLY A CA 1
ATOM 812 C C . GLY A 1 102 ? -5.505 -8.398 -13.905 1.00 88.94 102 GLY A C 1
ATOM 813 O O . GLY A 1 102 ? -4.428 -8.168 -14.454 1.00 88.94 102 GLY A O 1
ATOM 814 N N . VAL A 1 103 ? -6.378 -9.289 -14.387 1.00 89.12 103 VAL A N 1
ATOM 815 C CA . VAL A 1 103 ? -6.131 -10.085 -15.601 1.00 89.12 103 VAL A CA 1
ATOM 816 C C . VAL A 1 103 ? -6.066 -9.197 -16.844 1.00 89.12 103 VAL A C 1
ATOM 818 O O . VAL A 1 103 ? -5.111 -9.302 -17.614 1.00 89.12 103 VAL A O 1
ATOM 821 N N . VAL A 1 104 ? -7.033 -8.293 -17.030 1.00 90.25 104 VAL A N 1
ATOM 822 C CA . VAL A 1 104 ? -7.061 -7.380 -18.187 1.00 90.25 104 VAL A CA 1
ATOM 823 C C . VAL A 1 104 ? -5.810 -6.504 -18.217 1.00 90.25 104 VAL A C 1
ATOM 825 O O . VAL A 1 104 ? -5.146 -6.394 -19.248 1.00 90.25 104 VAL A O 1
ATOM 828 N N . ILE A 1 105 ? -5.445 -5.922 -17.075 1.00 87.94 105 ILE A N 1
ATOM 829 C CA . ILE A 1 105 ? -4.274 -5.051 -16.961 1.00 87.94 105 ILE A CA 1
ATOM 830 C C . ILE A 1 105 ? -2.983 -5.851 -17.168 1.00 87.94 105 ILE A C 1
ATOM 832 O O . ILE A 1 105 ? -2.087 -5.379 -17.866 1.00 87.94 105 ILE A O 1
ATOM 836 N N . GLY A 1 106 ? -2.899 -7.076 -16.642 1.00 85.81 106 GLY A N 1
ATOM 837 C CA . GLY A 1 106 ? -1.763 -7.972 -16.863 1.00 85.81 106 GLY A CA 1
ATOM 838 C C . GLY A 1 106 ? -1.541 -8.302 -18.343 1.00 85.81 106 GLY A C 1
ATOM 839 O O . GLY A 1 106 ? -0.409 -8.221 -18.824 1.00 85.81 106 GLY A O 1
ATOM 840 N N . ILE A 1 107 ? -2.613 -8.597 -19.086 1.00 86.19 107 ILE A N 1
ATOM 841 C CA . ILE A 1 107 ? -2.548 -8.849 -20.537 1.00 86.19 107 ILE A CA 1
ATOM 842 C C . ILE A 1 107 ? -2.090 -7.589 -21.285 1.00 86.19 107 ILE A C 1
ATOM 844 O O . ILE A 1 107 ? -1.198 -7.665 -22.133 1.00 86.19 107 ILE A O 1
ATOM 848 N N . CYS A 1 108 ? -2.641 -6.420 -20.941 1.00 85.12 108 CYS A N 1
ATOM 849 C CA . CYS A 1 108 ? -2.221 -5.148 -21.531 1.00 85.12 108 CYS A CA 1
ATOM 850 C C . CYS A 1 108 ? -0.734 -4.860 -21.277 1.00 85.12 108 CYS A C 1
ATOM 852 O O . CYS A 1 108 ? -0.019 -4.492 -22.206 1.00 85.12 108 CYS A O 1
ATOM 854 N N . ILE A 1 109 ? -0.244 -5.071 -20.051 1.00 83.00 109 ILE A N 1
ATOM 855 C CA . ILE A 1 109 ? 1.170 -4.871 -19.694 1.00 83.00 109 ILE A CA 1
ATOM 856 C C . ILE A 1 109 ? 2.082 -5.800 -20.504 1.00 83.00 109 ILE A C 1
ATOM 858 O O . ILE A 1 109 ? 3.104 -5.346 -21.018 1.00 83.00 109 ILE A O 1
ATOM 862 N N . TYR A 1 110 ? 1.708 -7.073 -20.660 1.00 79.75 110 TYR A N 1
ATOM 863 C CA . TYR A 1 110 ? 2.483 -8.035 -21.449 1.00 79.75 110 TYR A CA 1
ATOM 864 C C . TYR A 1 110 ? 2.609 -7.626 -22.926 1.00 79.75 110 TYR A C 1
ATOM 866 O O . TYR A 1 110 ? 3.661 -7.821 -23.537 1.00 79.75 110 TYR A O 1
ATOM 874 N N . TYR A 1 111 ? 1.552 -7.046 -23.501 1.00 79.44 111 TYR A N 1
ATOM 875 C CA . TYR A 1 111 ? 1.553 -6.634 -24.904 1.00 79.44 111 TYR A CA 1
ATOM 876 C C . TYR A 1 111 ? 2.281 -5.300 -25.139 1.00 79.44 111 TYR A C 1
ATOM 878 O O . TYR A 1 111 ? 2.969 -5.157 -26.147 1.00 79.44 111 TYR A O 1
ATOM 886 N N . PHE A 1 112 ? 2.156 -4.338 -24.216 1.00 77.31 112 PHE A N 1
ATOM 887 C CA . PHE A 1 112 ? 2.689 -2.978 -24.379 1.00 77.31 112 PHE A CA 1
ATOM 888 C C . PHE A 1 112 ? 4.130 -2.780 -23.879 1.00 77.31 112 PHE A C 1
ATOM 890 O O . PHE A 1 112 ? 4.766 -1.813 -24.295 1.00 77.31 112 PHE A O 1
ATOM 897 N N . ILE A 1 113 ? 4.654 -3.634 -22.990 1.00 75.00 113 ILE A N 1
ATOM 898 C CA . ILE A 1 113 ? 5.986 -3.444 -22.387 1.00 75.00 113 ILE A CA 1
ATOM 899 C C . ILE A 1 113 ? 6.943 -4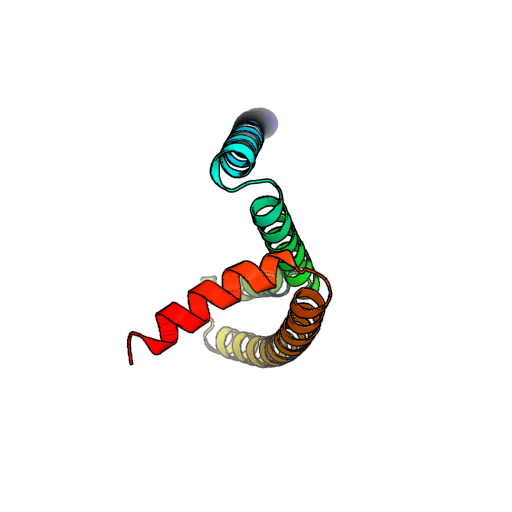.566 -22.803 1.00 75.00 113 ILE A C 1
ATOM 901 O O . ILE A 1 113 ? 6.973 -5.643 -22.205 1.00 75.00 113 ILE A O 1
ATOM 905 N N . ASP A 1 114 ? 7.802 -4.284 -23.784 1.00 68.19 114 ASP A N 1
ATOM 906 C CA . ASP A 1 114 ? 8.809 -5.235 -24.276 1.00 68.19 114 ASP A CA 1
ATOM 907 C C . ASP A 1 114 ? 9.842 -5.640 -23.210 1.00 68.19 114 ASP A C 1
ATOM 909 O O . ASP A 1 114 ? 10.287 -6.788 -23.187 1.00 68.19 114 ASP A O 1
ATOM 913 N N . SER A 1 115 ? 10.166 -4.758 -22.258 1.00 63.69 115 SER A N 1
ATOM 914 C CA . SER A 1 115 ? 11.094 -5.053 -21.153 1.00 63.69 115 SER A CA 1
ATOM 915 C C . SER A 1 115 ? 10.620 -6.204 -20.250 1.00 63.69 115 SER A C 1
ATOM 917 O O . SER A 1 115 ? 11.442 -6.900 -19.654 1.00 63.69 115 SER A O 1
ATOM 919 N N . VAL A 1 116 ? 9.307 -6.465 -20.173 1.00 61.62 116 VAL A N 1
ATOM 920 C CA . VAL A 1 116 ? 8.744 -7.595 -19.406 1.00 61.62 116 VAL A CA 1
ATOM 921 C C . VAL A 1 116 ? 8.984 -8.930 -20.129 1.00 61.62 116 VAL A C 1
ATOM 923 O O . VAL A 1 116 ? 9.141 -9.967 -19.480 1.00 61.62 116 VAL A O 1
ATOM 926 N N . LYS A 1 117 ? 9.096 -8.924 -21.465 1.00 58.25 117 LYS A N 1
ATOM 927 C CA . LYS A 1 117 ? 9.386 -10.131 -22.259 1.00 58.25 117 LYS A CA 1
ATOM 928 C C . LYS A 1 117 ? 10.777 -10.697 -21.948 1.00 58.25 117 LYS A C 1
ATOM 930 O O . LYS A 1 117 ? 10.931 -11.914 -21.871 1.00 58.25 117 LYS A O 1
ATOM 935 N N . VAL A 1 118 ? 11.761 -9.828 -21.693 1.00 58.38 118 VAL A N 1
ATOM 936 C CA . VAL A 1 118 ? 13.146 -10.215 -21.353 1.00 58.38 118 VAL A CA 1
ATOM 937 C C . VAL A 1 118 ? 13.217 -10.938 -20.001 1.00 58.38 118 VAL A C 1
ATOM 939 O O . VAL A 1 118 ? 13.939 -11.924 -19.862 1.00 58.38 118 VAL A O 1
ATOM 942 N N . VAL A 1 119 ? 12.419 -10.509 -19.019 1.00 58.47 119 VAL A N 1
ATOM 943 C CA . VAL A 1 119 ? 12.359 -11.138 -17.686 1.00 58.47 119 VAL A CA 1
ATOM 944 C C . VAL A 1 119 ? 11.619 -12.483 -17.729 1.00 58.47 119 VAL A C 1
ATOM 946 O O . VAL A 1 119 ? 12.069 -13.452 -17.114 1.00 58.47 119 VAL A O 1
ATOM 949 N N . ASN A 1 120 ? 10.537 -12.584 -18.512 1.00 54.56 120 ASN A N 1
ATOM 950 C CA . ASN A 1 120 ? 9.805 -13.844 -18.694 1.00 54.56 120 ASN A CA 1
ATOM 951 C C . ASN A 1 120 ? 10.629 -14.920 -19.417 1.00 54.56 120 ASN A C 1
ATOM 953 O O . ASN A 1 120 ? 10.495 -16.094 -19.080 1.00 54.56 120 ASN A O 1
ATOM 957 N N . GLY A 1 121 ? 11.519 -14.548 -20.346 1.00 54.38 121 GLY A N 1
ATOM 958 C CA . GLY A 1 121 ? 12.441 -15.498 -20.981 1.00 54.38 121 GLY A CA 1
ATOM 959 C C . GLY A 1 121 ? 13.339 -16.221 -19.969 1.00 54.38 121 GLY A C 1
ATOM 960 O O . GLY A 1 121 ? 13.505 -17.435 -20.046 1.00 54.38 121 GLY A O 1
ATOM 961 N N . VAL A 1 122 ? 13.843 -15.509 -18.956 1.00 55.19 122 VAL A N 1
ATOM 962 C CA . VAL A 1 122 ? 14.697 -16.083 -17.900 1.00 55.19 122 VAL A CA 1
ATOM 963 C C . VAL A 1 122 ? 13.891 -16.936 -16.911 1.00 55.19 122 VAL A C 1
ATOM 965 O O . VAL A 1 122 ? 14.353 -18.001 -16.503 1.00 55.19 122 VAL A O 1
ATOM 968 N N . PHE A 1 123 ? 12.669 -16.520 -16.558 1.00 54.81 123 PHE A N 1
ATOM 969 C CA . PHE A 1 123 ? 11.811 -17.266 -15.626 1.00 54.81 123 PHE A CA 1
ATOM 970 C C . PHE A 1 123 ? 11.234 -18.550 -16.249 1.00 54.81 123 PHE A C 1
ATOM 972 O O . PHE A 1 123 ? 11.145 -19.573 -15.573 1.00 54.81 123 PHE A O 1
ATOM 979 N N . PHE A 1 124 ? 10.905 -18.534 -17.546 1.00 52.69 124 PHE A N 1
ATOM 980 C CA . PHE A 1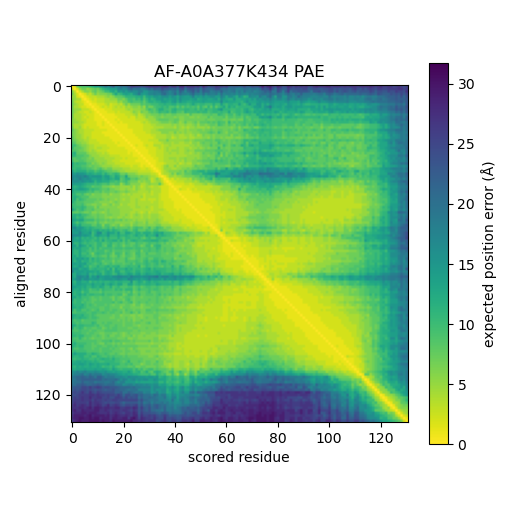 124 ? 10.432 -19.717 -18.273 1.00 52.69 124 PHE A CA 1
ATOM 981 C C . PHE A 1 124 ? 11.556 -20.750 -18.474 1.00 52.69 124 PHE A C 1
ATOM 983 O O . PHE A 1 124 ? 11.331 -21.945 -18.298 1.00 52.69 124 PHE A O 1
ATOM 990 N N . ILE A 1 125 ? 12.788 -20.296 -18.747 1.00 53.84 125 ILE A N 1
ATOM 991 C CA . ILE A 1 125 ? 13.972 -21.167 -18.856 1.00 53.84 125 ILE A CA 1
ATOM 992 C C . ILE A 1 125 ? 14.332 -21.798 -17.499 1.00 53.84 125 ILE A C 1
ATOM 994 O O . ILE A 1 125 ? 14.608 -22.993 -17.435 1.00 53.84 125 ILE A O 1
ATOM 998 N N . LEU A 1 126 ? 14.279 -21.042 -16.396 1.00 50.88 126 LEU A N 1
ATOM 999 C CA . LEU A 1 126 ? 14.535 -21.581 -15.050 1.00 50.88 126 LEU A CA 1
ATOM 1000 C C . LEU A 1 126 ? 13.406 -22.488 -14.532 1.00 50.88 126 LEU A C 1
ATOM 1002 O O . LEU A 1 126 ? 13.685 -23.438 -13.802 1.00 50.88 126 LEU A O 1
ATOM 1006 N N . GLY A 1 127 ? 12.154 -22.231 -14.924 1.00 53.28 127 GLY A N 1
ATOM 1007 C CA . GLY A 1 127 ? 11.005 -23.077 -14.591 1.00 53.28 127 GLY A CA 1
ATOM 1008 C C . GLY A 1 127 ? 11.038 -24.452 -15.267 1.00 53.28 127 GLY A C 1
ATOM 1009 O O . GLY A 1 127 ? 10.606 -25.428 -14.661 1.00 53.28 127 GLY A O 1
ATOM 1010 N N . PHE A 1 128 ? 11.604 -24.553 -16.476 1.00 49.50 128 PHE A N 1
ATOM 1011 C CA . PHE A 1 128 ? 11.734 -25.821 -17.210 1.00 49.50 128 PHE A CA 1
ATOM 1012 C C . PHE A 1 128 ? 12.932 -26.672 -16.755 1.00 49.50 128 PHE A C 1
ATOM 1014 O O . PHE A 1 128 ? 12.946 -27.878 -16.953 1.00 49.50 128 PHE A O 1
ATOM 1021 N N . VAL A 1 129 ? 13.942 -26.064 -16.123 1.00 50.06 129 VAL A N 1
ATOM 1022 C CA . VAL A 1 129 ? 15.143 -26.769 -15.628 1.00 50.06 129 VAL A CA 1
ATOM 1023 C C . VAL A 1 129 ? 14.931 -27.378 -14.230 1.00 50.06 129 VAL A C 1
ATOM 1025 O O . VAL A 1 129 ? 15.795 -28.099 -13.731 1.00 50.06 129 VAL A O 1
ATOM 1028 N N . ARG A 1 130 ? 13.791 -27.114 -13.574 1.00 44.16 130 ARG A N 1
ATOM 1029 C CA . ARG A 1 130 ? 13.532 -27.556 -12.191 1.00 44.16 130 ARG A CA 1
ATOM 1030 C C . ARG A 1 130 ? 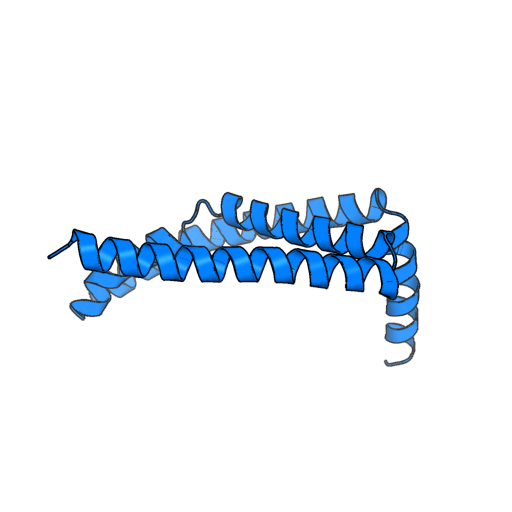12.222 -28.330 -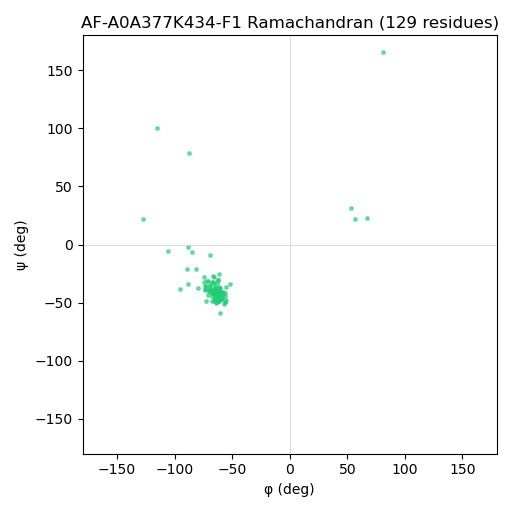11.988 1.00 44.16 130 ARG A C 1
ATOM 1032 O O . ARG A 1 130 ? 11.766 -28.426 -10.849 1.00 44.16 130 ARG A O 1
ATOM 1039 N N . PHE A 1 131 ? 11.681 -28.909 -13.057 1.00 41.19 131 PHE A N 1
ATOM 1040 C CA . PHE A 1 131 ? 10.684 -29.982 -13.015 1.00 41.19 131 PHE A CA 1
ATOM 1041 C C . PHE A 1 131 ? 11.166 -31.183 -13.823 1.00 41.19 131 PHE A C 1
ATOM 1043 O O . PHE A 1 131 ? 11.773 -30.956 -14.891 1.00 41.19 131 PHE A O 1
#

Secondary structure (DSSP, 8-state):
-HHHHHHHHHHHHHHHHHHHHHHHHHHHHHHHHHHHHHHHHHHHHHHHHHHHHHHHTTTHHHHHHHHHHHHHHTT-HHHHHHHHHHHHHHHHHHHHHHHHHHHHHHHHHHHH-HHHHHHHHHHHHHHHS--

Solvent-accessible surface area (backbone atoms only — 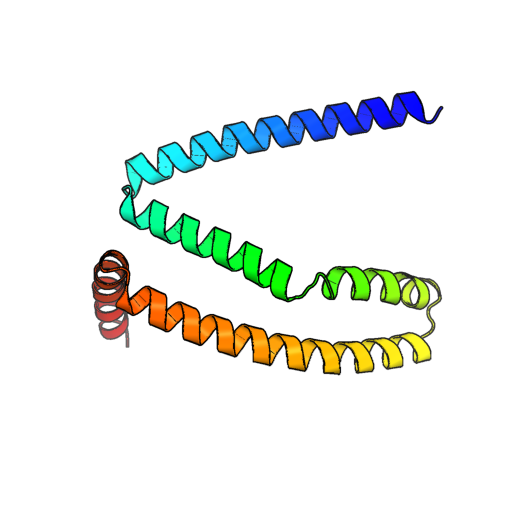not comparable to full-atom values): 7293 Å² total; per-residue (Å²): 126,62,64,69,54,52,52,50,53,50,52,52,52,51,50,52,51,51,51,51,50,55,48,50,54,49,52,51,51,51,40,37,73,73,61,32,64,65,57,45,50,54,51,50,51,53,54,51,50,52,54,49,52,53,55,72,54,68,48,48,69,60,54,49,52,61,64,46,49,56,38,62,76,68,66,38,63,72,58,44,54,53,52,51,54,54,47,52,56,54,50,52,55,50,50,55,52,52,51,52,51,52,52,53,51,50,54,50,47,65,73,74,35,70,73,57,54,63,54,48,55,56,51,54,56,55,56,62,74,73,109

pLDDT: mean 83.37, std 13.22, range [41.19, 96.06]

Sequence (131 aa):
MRTKKALHNFKVDLLITFLLVLLGFYIRTVFVSKMGSDITGVMLLFTQLTAYLNLAELGIGIAAASVLYKPLSENEYNKITYIISLLSVIYKYIFVFVLILGVVIGICIYYFIDSVKVVNGVFFILGFVRF

Foldseek 3Di:
DVVVVVVVVVVVVVVVVVVVVVVVVVVLVCCCVPVNPQVSVVVVVVVVVVVVLCVLLVCVVVVLCVLLVVCVVVVVVVVNVVSVVVVVVSVVVSVVVSVVVVVVVVVVCVVPRPSVVVVVVVVVVVVVVPD

Radius of gyration: 22.0 Å; Cα contacts (8 Å, |Δi|>4): 24; chains: 1; bounding box: 47×52×52 Å

Mean predicted aligned error: 9.74 Å